Protein AF-A0A8S8XU99-F1 (afdb_monomer_lite)

Secondary structure (DSSP, 8-state):
--S--------TTSGGGS-HHHHHHHHT-S--EEETTSS---HHHHHHHHHHH---EEE-HHHHHS-HHHHHHTT-

pLDDT: mean 86.83, std 10.44, range [49.88, 95.69]

Structure (mmCIF, N/CA/C/O backbone):
data_AF-A0A8S8XU99-F1
#
_entry.id   AF-A0A8S8XU99-F1
#
loop_
_atom_site.group_PDB
_atom_site.id
_atom_site.type_symbol
_atom_site.label_atom_id
_atom_site.label_alt_id
_atom_site.label_comp_id
_atom_site.label_asym_id
_atom_site.label_entity_id
_atom_site.label_seq_id
_atom_site.pdbx_PDB_ins_code
_atom_site.Cartn_x
_atom_site.Cartn_y
_atom_site.Cartn_z
_atom_site.occupancy
_atom_site.B_iso_or_equiv
_atom_site.auth_seq_id
_atom_site.auth_comp_id
_atom_site.auth_asym_id
_atom_site.auth_atom_id
_atom_site.pdbx_PDB_model_num
ATOM 1 N N . MET A 1 1 ? -15.796 1.712 8.919 1.00 49.88 1 MET A N 1
ATOM 2 C CA . MET A 1 1 ? -15.729 1.536 7.452 1.00 49.88 1 MET A CA 1
ATOM 3 C C . MET A 1 1 ? -15.864 0.050 7.172 1.00 49.88 1 MET A C 1
ATOM 5 O O . MET A 1 1 ? -15.476 -0.721 8.037 1.00 49.88 1 MET A O 1
ATOM 9 N N . ALA A 1 2 ? -16.482 -0.362 6.064 1.00 53.69 2 ALA A N 1
ATOM 10 C CA . ALA A 1 2 ? -16.483 -1.781 5.707 1.00 53.69 2 ALA A CA 1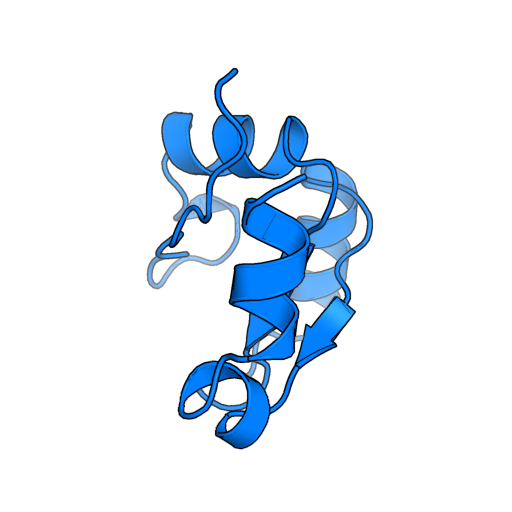
ATOM 11 C C . ALA A 1 2 ? -15.038 -2.213 5.414 1.00 53.69 2 ALA A C 1
ATOM 13 O O . ALA A 1 2 ? -14.323 -1.464 4.747 1.00 53.69 2 ALA A O 1
ATOM 14 N N . ALA A 1 3 ? -14.627 -3.371 5.933 1.00 63.75 3 ALA A N 1
ATOM 15 C CA . ALA A 1 3 ? -13.367 -4.014 5.582 1.00 63.75 3 ALA A CA 1
ATOM 16 C C . ALA A 1 3 ? -13.218 -4.042 4.052 1.00 63.75 3 ALA A C 1
ATOM 18 O O . ALA A 1 3 ? -14.151 -4.433 3.341 1.00 63.75 3 ALA A O 1
ATOM 19 N N . GLY A 1 4 ? -12.102 -3.531 3.533 1.00 88.62 4 GLY A N 1
ATOM 20 C CA . GLY A 1 4 ? -11.948 -3.343 2.098 1.00 88.62 4 GLY A CA 1
ATOM 21 C C . GLY A 1 4 ? -10.524 -3.017 1.677 1.00 88.62 4 GLY A C 1
ATOM 22 O O . GLY A 1 4 ? -9.729 -2.481 2.443 1.00 88.62 4 GLY A O 1
ATOM 23 N N . LEU A 1 5 ? -10.213 -3.354 0.428 1.00 91.94 5 LEU A N 1
ATOM 24 C CA . LEU A 1 5 ? -8.960 -3.000 -0.224 1.00 91.94 5 LEU A CA 1
ATOM 25 C C . LEU A 1 5 ? -9.145 -1.668 -0.956 1.00 91.94 5 LEU A C 1
ATOM 27 O O . LEU A 1 5 ? -10.052 -1.537 -1.778 1.00 91.94 5 LEU A O 1
ATOM 31 N N . ILE A 1 6 ? -8.275 -0.697 -0.681 1.00 92.81 6 ILE A N 1
ATOM 32 C CA . ILE A 1 6 ? -8.269 0.605 -1.356 1.00 92.81 6 ILE A CA 1
ATOM 33 C C . ILE A 1 6 ? -6.998 0.698 -2.199 1.00 92.81 6 ILE A C 1
ATOM 35 O O . ILE A 1 6 ? -5.893 0.621 -1.669 1.00 92.81 6 ILE A O 1
ATOM 39 N N . LEU A 1 7 ? -7.159 0.875 -3.511 1.00 92.19 7 LEU A N 1
ATOM 40 C CA . LEU A 1 7 ? -6.048 1.133 -4.424 1.00 92.19 7 LEU A CA 1
ATOM 41 C C . LEU A 1 7 ? -5.848 2.642 -4.551 1.00 92.19 7 LEU A C 1
ATOM 43 O O . LEU A 1 7 ? -6.763 3.363 -4.951 1.00 92.19 7 LEU A O 1
ATOM 47 N N . ILE A 1 8 ? -4.656 3.116 -4.196 1.00 91.56 8 ILE A N 1
ATOM 48 C CA . ILE A 1 8 ? -4.321 4.539 -4.173 1.00 91.56 8 ILE A CA 1
ATOM 49 C C . ILE A 1 8 ? -3.267 4.827 -5.239 1.00 91.56 8 ILE A C 1
ATOM 51 O O . ILE A 1 8 ? -2.167 4.286 -5.206 1.00 91.56 8 ILE A O 1
ATOM 55 N N . GLY A 1 9 ? -3.604 5.713 -6.175 1.00 88.44 9 GLY A N 1
ATOM 56 C CA . GLY A 1 9 ? -2.628 6.295 -7.089 1.00 88.44 9 GLY A CA 1
ATOM 57 C C . GLY A 1 9 ? -1.894 7.451 -6.414 1.00 88.44 9 GLY A C 1
ATOM 58 O O . GLY A 1 9 ? -2.530 8.408 -5.976 1.00 88.44 9 GLY A O 1
ATOM 59 N N . MET A 1 10 ? -0.565 7.373 -6.360 1.00 83.12 10 MET A N 1
ATOM 60 C CA . MET A 1 10 ? 0.284 8.391 -5.723 1.00 83.12 10 MET A CA 1
ATOM 61 C C . MET A 1 10 ? 0.451 9.660 -6.576 1.00 83.12 10 MET A C 1
ATOM 63 O O . MET A 1 10 ? 0.737 10.733 -6.059 1.00 83.12 10 MET A O 1
ATOM 67 N N . GLY A 1 11 ? 0.244 9.546 -7.892 1.00 80.31 11 GLY A N 1
ATOM 68 C CA . GLY A 1 11 ? 0.534 10.620 -8.839 1.00 80.31 11 GLY A CA 1
ATOM 69 C C . GLY A 1 11 ? 2.042 10.816 -9.079 1.00 80.31 11 GLY A C 1
ATOM 70 O O . GLY A 1 11 ? 2.872 10.166 -8.446 1.00 80.31 11 GLY A O 1
ATOM 71 N N . PRO A 1 12 ? 2.422 11.688 -10.028 1.00 76.19 12 PRO A N 1
ATOM 72 C CA . PRO A 1 12 ? 3.820 11.889 -10.424 1.00 76.19 12 PRO A CA 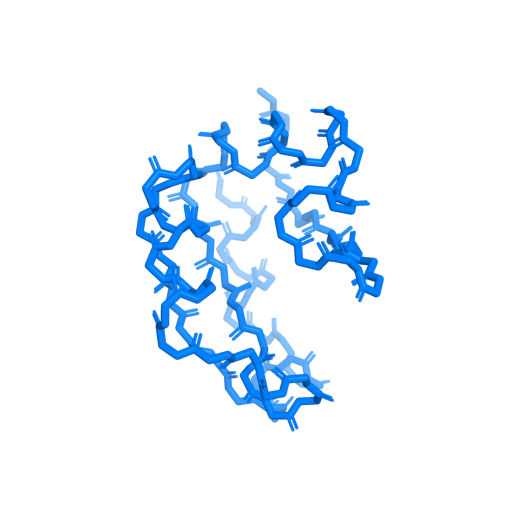1
ATOM 73 C C . PRO A 1 12 ? 4.629 12.788 -9.470 1.00 76.19 12 PRO A C 1
ATOM 75 O O . PRO A 1 12 ? 5.826 12.950 -9.675 1.00 76.19 12 PRO A O 1
ATOM 78 N N . GLY A 1 13 ? 3.988 13.418 -8.481 1.00 77.38 13 GLY A N 1
ATOM 79 C CA . GLY A 1 13 ? 4.562 14.507 -7.678 1.00 77.38 13 GLY A CA 1
ATOM 80 C C . GLY A 1 13 ? 4.940 14.137 -6.246 1.00 77.38 13 GLY A C 1
ATOM 81 O O . GLY A 1 13 ? 4.923 15.011 -5.381 1.00 77.38 13 GLY A O 1
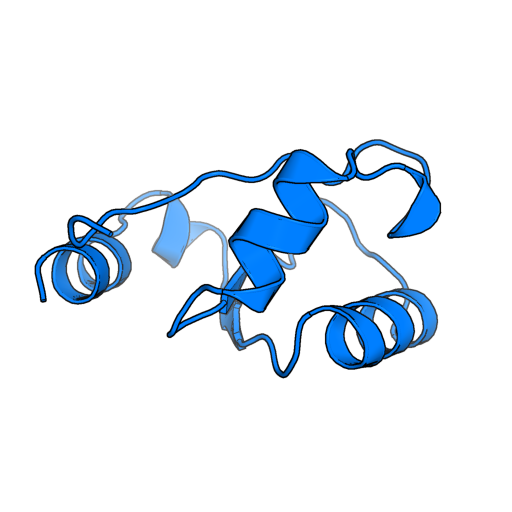ATOM 82 N N . GLY A 1 14 ? 5.209 12.868 -5.948 1.00 80.81 14 GLY A N 1
ATOM 83 C CA . GLY A 1 14 ? 5.471 12.490 -4.562 1.00 80.81 14 GLY A CA 1
ATOM 84 C C . GLY A 1 14 ? 4.198 12.541 -3.703 1.00 80.81 14 GLY A C 1
ATOM 85 O O . GLY A 1 14 ? 3.075 12.544 -4.221 1.00 80.81 14 GLY A O 1
ATOM 86 N N . VAL A 1 15 ? 4.363 12.607 -2.378 1.00 84.25 15 VAL A N 1
ATOM 87 C CA . VAL A 1 15 ? 3.249 12.717 -1.412 1.00 84.25 15 VAL A CA 1
ATOM 88 C C . VAL A 1 15 ? 2.377 13.935 -1.728 1.00 84.25 15 VAL A C 1
ATOM 90 O O . VAL A 1 15 ? 1.150 13.862 -1.685 1.00 84.25 15 VAL A O 1
ATOM 93 N N . SER A 1 16 ? 3.006 15.035 -2.155 1.00 86.00 16 SER A N 1
ATOM 94 C CA . SER A 1 16 ? 2.329 16.277 -2.548 1.00 86.00 16 SER A CA 1
ATOM 95 C C . SER A 1 16 ? 1.398 16.133 -3.762 1.00 86.00 16 SER A C 1
ATOM 97 O O . SER A 1 16 ? 0.481 16.935 -3.940 1.00 86.00 16 SER A O 1
ATOM 99 N N . GLY A 1 17 ? 1.607 15.103 -4.590 1.00 86.19 17 GLY A N 1
ATOM 100 C CA . GLY A 1 17 ? 0.764 14.782 -5.742 1.00 86.19 17 GLY A CA 1
ATOM 101 C C . GLY A 1 17 ? -0.497 13.989 -5.390 1.00 86.19 17 GLY A C 1
ATOM 102 O O . GLY A 1 17 ? -1.384 13.846 -6.237 1.00 86.19 17 GLY A O 1
ATOM 103 N N . MET A 1 18 ? -0.602 13.480 -4.159 1.00 91.25 18 MET A N 1
ATOM 104 C CA . MET A 1 18 ? -1.765 12.726 -3.710 1.00 91.25 18 MET A CA 1
ATOM 105 C C . MET A 1 18 ? -2.959 13.646 -3.459 1.00 91.25 18 MET A C 1
ATOM 107 O O . MET A 1 18 ? -2.848 14.742 -2.912 1.00 91.25 18 MET A O 1
ATOM 111 N N . THR A 1 19 ? -4.157 13.165 -3.790 1.00 92.75 19 THR A N 1
ATOM 112 C CA . THR A 1 19 ? -5.378 13.866 -3.379 1.00 92.75 19 THR A CA 1
ATOM 113 C C . THR A 1 19 ? -5.563 13.784 -1.862 1.00 92.75 19 THR A C 1
ATOM 115 O O . THR A 1 19 ? -5.210 12.787 -1.231 1.00 92.75 19 THR A O 1
ATOM 118 N N . VAL A 1 20 ? -6.226 14.782 -1.274 1.00 93.81 20 VAL A N 1
ATOM 119 C CA . VAL A 1 20 ? -6.586 14.766 0.157 1.00 93.81 20 VAL A CA 1
ATOM 120 C C . VAL A 1 20 ? -7.388 13.508 0.525 1.00 93.81 20 VAL A C 1
ATOM 122 O O . VAL A 1 20 ? -7.191 12.936 1.594 1.00 93.81 20 VAL A O 1
ATOM 125 N N . ALA A 1 21 ? -8.260 13.031 -0.371 1.00 93.50 21 ALA A N 1
ATOM 126 C CA . ALA A 1 21 ? -9.022 11.801 -0.159 1.00 93.50 21 ALA A CA 1
ATOM 127 C C . ALA A 1 21 ? -8.121 10.555 -0.090 1.00 93.50 21 ALA A C 1
ATOM 129 O O . ALA A 1 21 ? -8.337 9.701 0.766 1.00 93.50 21 ALA A O 1
ATOM 130 N N . ALA A 1 22 ? -7.095 10.471 -0.942 1.00 93.81 22 ALA A N 1
ATOM 131 C CA . ALA A 1 22 ? -6.118 9.384 -0.928 1.00 93.81 22 ALA A CA 1
ATOM 132 C C . ALA A 1 22 ? -5.288 9.376 0.362 1.00 93.81 22 ALA A C 1
ATOM 134 O O . ALA A 1 22 ? -5.174 8.339 1.013 1.00 93.81 22 ALA A O 1
ATOM 135 N N . VAL A 1 23 ? -4.773 10.540 0.773 1.00 93.81 23 VAL A N 1
ATOM 136 C CA . VAL A 1 23 ? -4.009 10.677 2.024 1.00 93.81 23 VAL A CA 1
ATOM 137 C C . VAL A 1 23 ? -4.869 10.280 3.223 1.00 93.81 23 VAL A C 1
ATOM 139 O O . VAL A 1 23 ? -4.439 9.496 4.065 1.00 93.81 23 VAL A O 1
ATOM 142 N N . ASN A 1 24 ? -6.116 10.752 3.279 1.00 94.62 24 ASN A N 1
ATOM 143 C CA . ASN A 1 24 ? -7.032 10.404 4.362 1.00 94.62 24 ASN A CA 1
ATOM 144 C C . ASN A 1 24 ? -7.396 8.915 4.366 1.00 94.62 24 ASN A C 1
ATOM 146 O O . ASN A 1 24 ? -7.479 8.322 5.439 1.00 94.62 24 ASN A O 1
ATOM 150 N N . ALA A 1 25 ? -7.596 8.294 3.202 1.00 94.12 25 ALA A N 1
ATOM 151 C CA . ALA A 1 25 ? -7.845 6.857 3.123 1.00 94.12 25 ALA A CA 1
ATOM 152 C C . ALA A 1 25 ? -6.648 6.048 3.649 1.00 94.12 25 ALA A C 1
ATOM 154 O O . ALA A 1 25 ? -6.841 5.132 4.443 1.00 94.12 25 ALA A O 1
ATOM 155 N N . ALA A 1 26 ? -5.420 6.425 3.278 1.00 94.62 26 ALA A N 1
ATOM 156 C CA . ALA A 1 26 ? -4.200 5.765 3.743 1.00 94.62 26 ALA A CA 1
ATOM 157 C C . ALA A 1 26 ? -3.956 5.946 5.255 1.00 94.62 26 ALA A C 1
ATOM 159 O O . ALA A 1 26 ? -3.623 4.977 5.941 1.00 94.62 26 ALA A O 1
ATOM 160 N N . LYS A 1 27 ? -4.184 7.160 5.784 1.00 95.12 27 LYS A N 1
ATOM 161 C CA . LYS A 1 27 ? -4.091 7.476 7.224 1.00 95.12 27 LYS A CA 1
ATOM 162 C C . LYS A 1 27 ? -5.046 6.634 8.071 1.00 95.12 27 LYS A C 1
ATOM 164 O O . LYS A 1 27 ? -4.698 6.236 9.175 1.00 95.12 27 LYS A O 1
ATOM 169 N N . ASN A 1 28 ? -6.248 6.366 7.560 1.00 93.94 28 ASN A N 1
ATOM 170 C CA . ASN A 1 28 ? -7.279 5.615 8.282 1.00 93.94 28 ASN A CA 1
ATOM 171 C C . ASN A 1 28 ? -7.254 4.101 8.007 1.00 93.94 28 ASN A C 1
ATOM 173 O O . ASN A 1 28 ? -8.128 3.393 8.503 1.00 93.94 28 ASN A O 1
ATOM 177 N N . ALA A 1 29 ? -6.310 3.601 7.206 1.00 93.94 29 ALA A N 1
ATOM 178 C CA . ALA A 1 29 ? -6.169 2.172 6.952 1.00 93.94 29 ALA A CA 1
ATOM 179 C C . ALA A 1 29 ? -5.460 1.471 8.122 1.00 93.94 29 ALA A C 1
ATOM 181 O O . ALA A 1 29 ? -4.504 2.002 8.688 1.00 93.94 29 ALA A O 1
ATOM 182 N N . ASP A 1 30 ? -5.865 0.245 8.444 1.00 93.69 30 ASP A N 1
ATOM 183 C CA . ASP A 1 30 ? -5.165 -0.571 9.448 1.00 93.69 30 ASP A CA 1
ATOM 184 C C . ASP A 1 30 ? -3.817 -1.082 8.918 1.00 93.69 30 ASP A C 1
ATOM 186 O O . ASP A 1 30 ? -2.829 -1.170 9.647 1.00 93.69 30 ASP A O 1
ATOM 190 N N . TYR A 1 31 ? -3.764 -1.370 7.615 1.00 94.38 31 TYR A N 1
ATOM 191 C CA . TYR A 1 31 ? -2.589 -1.879 6.920 1.00 94.38 31 TYR A CA 1
ATOM 192 C C . TYR A 1 31 ? -2.309 -1.052 5.667 1.00 94.38 31 TYR A C 1
ATOM 194 O O . TYR A 1 31 ? -3.203 -0.812 4.857 1.00 94.38 31 TYR A O 1
ATOM 202 N N . ARG A 1 32 ? -1.044 -0.671 5.472 1.00 94.69 32 ARG A N 1
ATOM 203 C CA . ARG A 1 32 ? -0.553 -0.011 4.256 1.00 94.69 32 ARG A CA 1
ATOM 204 C C . ARG A 1 32 ? 0.452 -0.918 3.553 1.00 94.69 32 ARG A C 1
ATOM 206 O O . ARG A 1 32 ? 1.317 -1.523 4.195 1.00 94.69 32 ARG A O 1
ATOM 213 N N . ARG A 1 33 ? 0.305 -1.056 2.236 1.00 93.38 33 ARG A N 1
ATOM 214 C CA . ARG A 1 33 ? 1.161 -1.878 1.373 1.00 93.38 33 ARG A CA 1
ATOM 215 C C . ARG A 1 33 ? 1.620 -1.032 0.198 1.00 93.38 33 ARG A C 1
ATOM 217 O O . ARG A 1 33 ? 0.784 -0.442 -0.480 1.00 93.38 33 ARG A O 1
ATOM 224 N N . TYR A 1 34 ? 2.929 -0.955 -0.006 1.00 91.25 34 TYR A N 1
ATOM 225 C CA . TYR A 1 34 ? 3.543 -0.142 -1.054 1.00 91.2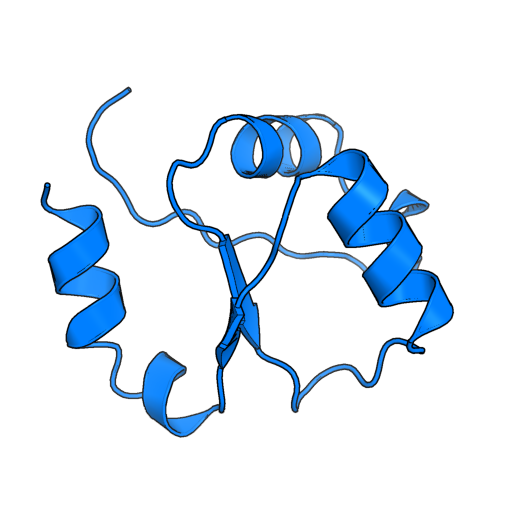5 34 TYR A CA 1
ATOM 226 C C . TYR A 1 34 ? 4.243 -1.047 -2.071 1.00 91.25 34 TYR A C 1
ATOM 228 O O . TYR A 1 34 ? 5.190 -1.750 -1.718 1.00 91.25 34 TYR A O 1
ATOM 236 N N . GLU A 1 35 ? 3.780 -1.047 -3.323 1.00 87.69 35 GLU A N 1
ATOM 237 C CA . GLU A 1 35 ? 4.430 -1.793 -4.406 1.00 87.69 35 GLU A CA 1
ATOM 238 C C . GLU A 1 35 ? 5.729 -1.077 -4.813 1.00 87.69 35 GLU A C 1
ATOM 240 O O . GLU A 1 35 ? 5.714 -0.068 -5.514 1.00 87.69 35 GLU A O 1
ATOM 245 N N . ALA A 1 36 ? 6.878 -1.593 -4.376 1.00 70.81 36 ALA A N 1
ATOM 246 C CA . ALA A 1 36 ? 8.140 -0.848 -4.426 1.00 70.81 36 ALA A CA 1
ATOM 247 C C . ALA A 1 36 ? 8.942 -0.979 -5.737 1.00 70.81 36 ALA A C 1
ATOM 249 O O . ALA A 1 36 ? 10.067 -0.490 -5.814 1.00 70.81 36 ALA A O 1
ATOM 250 N N . TYR A 1 37 ? 8.411 -1.646 -6.767 1.00 66.00 37 TYR A N 1
ATOM 251 C CA . TYR A 1 37 ? 9.179 -1.958 -7.983 1.00 66.00 37 TYR A CA 1
ATOM 252 C C . TYR A 1 37 ? 8.857 -1.061 -9.192 1.00 66.00 37 TYR A C 1
ATOM 254 O O . TYR A 1 37 ? 9.662 -0.958 -10.114 1.00 66.00 37 TYR A O 1
ATOM 262 N N . THR A 1 38 ? 7.691 -0.413 -9.222 1.00 57.34 38 THR A N 1
ATOM 263 C CA . THR A 1 38 ? 7.202 0.328 -10.401 1.00 57.34 38 THR A CA 1
ATOM 264 C C . THR A 1 38 ? 7.511 1.826 -10.356 1.00 57.34 38 THR A C 1
ATOM 266 O O . THR A 1 38 ? 7.672 2.440 -11.410 1.00 57.34 38 THR A O 1
ATOM 269 N N . ALA A 1 39 ? 7.687 2.398 -9.162 1.00 62.88 39 ALA A N 1
ATOM 270 C CA . ALA A 1 39 ? 8.138 3.769 -8.951 1.00 62.88 39 ALA A CA 1
ATOM 271 C C . ALA A 1 39 ? 9.196 3.787 -7.837 1.00 62.88 39 ALA A C 1
ATOM 273 O O . ALA A 1 39 ? 8.880 3.640 -6.656 1.00 62.88 39 ALA A O 1
ATOM 274 N N . LEU A 1 40 ? 10.466 3.932 -8.224 1.00 65.94 40 LEU A N 1
ATOM 275 C CA . LEU A 1 40 ? 11.592 4.089 -7.300 1.00 65.94 40 LEU A CA 1
ATOM 276 C C . LEU A 1 40 ? 11.543 5.492 -6.686 1.00 65.94 40 LEU A C 1
ATOM 278 O O . LEU A 1 40 ? 12.271 6.391 -7.100 1.00 65.94 40 LEU A O 1
ATOM 282 N N . TRP A 1 41 ? 10.623 5.689 -5.748 1.00 78.44 41 TRP A N 1
ATOM 283 C CA . TRP A 1 41 ? 10.665 6.831 -4.844 1.00 78.44 41 TRP A CA 1
ATOM 284 C C . TRP A 1 41 ? 11.930 6.729 -4.002 1.00 78.44 41 TRP A C 1
ATOM 286 O O . TRP A 1 41 ? 12.347 5.623 -3.637 1.00 78.44 41 TRP A O 1
ATOM 296 N N . SER A 1 42 ? 12.568 7.869 -3.752 1.00 83.56 42 SER A N 1
ATOM 297 C CA . SER A 1 42 ? 13.761 7.898 -2.914 1.00 83.56 42 SER A CA 1
ATOM 298 C C . SER A 1 42 ? 13.406 7.488 -1.482 1.00 83.56 42 SER A C 1
ATOM 300 O O . SER A 1 42 ? 12.248 7.564 -1.068 1.00 83.56 42 SER A O 1
ATOM 302 N N . ASP A 1 43 ? 14.397 7.056 -0.703 1.00 85.31 43 ASP A N 1
ATOM 303 C CA . ASP A 1 43 ? 14.164 6.756 0.714 1.00 85.31 43 ASP A CA 1
ATOM 304 C C . ASP A 1 43 ? 13.653 7.993 1.480 1.00 85.31 43 ASP A C 1
ATOM 306 O O . ASP A 1 43 ? 12.900 7.845 2.438 1.00 85.31 43 ASP A O 1
ATOM 310 N N . GLU A 1 44 ? 13.995 9.205 1.022 1.00 88.06 44 GLU A N 1
ATOM 311 C CA . GLU A 1 44 ? 13.475 10.468 1.560 1.00 88.06 44 GLU A CA 1
ATOM 312 C C . GLU A 1 44 ? 11.972 10.625 1.288 1.00 88.06 44 GLU A C 1
ATOM 314 O O . GLU A 1 44 ? 11.214 10.896 2.218 1.00 88.06 44 GLU A O 1
ATOM 319 N N . ASP A 1 45 ? 11.520 10.373 0.055 1.00 86.81 45 ASP A N 1
ATOM 320 C CA . ASP A 1 45 ? 10.096 10.462 -0.304 1.00 86.81 45 ASP A CA 1
ATOM 321 C C . ASP A 1 45 ? 9.258 9.398 0.428 1.00 86.81 45 ASP A C 1
ATOM 323 O O . ASP A 1 45 ? 8.099 9.620 0.783 1.00 86.81 45 ASP A O 1
ATOM 327 N N . LEU A 1 46 ? 9.835 8.213 0.653 1.00 88.00 46 LEU A N 1
ATOM 328 C CA . LEU A 1 46 ? 9.186 7.151 1.422 1.00 88.00 46 LEU A CA 1
ATOM 329 C C . LEU A 1 46 ? 9.106 7.500 2.907 1.00 88.00 46 LEU A C 1
ATOM 331 O O . LEU A 1 46 ? 8.071 7.257 3.523 1.00 88.00 46 LEU A O 1
ATOM 335 N N . ALA A 1 47 ? 10.156 8.101 3.468 1.00 90.88 47 ALA A N 1
ATOM 336 C CA . ALA A 1 47 ? 10.136 8.587 4.841 1.00 90.88 47 ALA A CA 1
ATOM 337 C C . ALA A 1 47 ? 9.111 9.718 5.020 1.00 90.88 47 ALA A C 1
ATOM 339 O O . ALA A 1 47 ? 8.384 9.730 6.014 1.00 90.88 47 ALA A O 1
ATOM 340 N N . GLU A 1 48 ? 9.000 10.632 4.050 1.00 91.69 48 GLU A N 1
ATOM 341 C CA . GLU A 1 48 ? 7.948 11.655 4.031 1.00 91.69 48 GLU A CA 1
ATOM 342 C C . GLU A 1 48 ? 6.563 10.997 4.017 1.00 91.69 48 GLU A C 1
ATOM 344 O O . GLU A 1 48 ? 5.710 11.330 4.843 1.00 91.69 48 GLU A O 1
ATOM 349 N N . LEU A 1 49 ? 6.357 10.005 3.147 1.00 91.75 49 LEU A N 1
ATOM 350 C CA . LEU A 1 49 ? 5.099 9.272 3.070 1.00 91.75 49 LEU A CA 1
ATOM 351 C C . LEU A 1 49 ? 4.755 8.600 4.402 1.00 91.75 49 LEU A C 1
ATOM 353 O O . LEU A 1 49 ? 3.655 8.801 4.909 1.00 91.75 49 LEU A O 1
ATOM 357 N N . GLU A 1 50 ? 5.676 7.837 4.992 1.00 94.19 50 GLU A N 1
ATOM 358 C CA . GLU A 1 50 ? 5.451 7.164 6.276 1.00 94.19 50 GLU A CA 1
ATOM 359 C C . GLU A 1 50 ? 5.204 8.151 7.420 1.00 94.19 50 GLU A C 1
ATOM 361 O O . GLU A 1 50 ? 4.382 7.876 8.296 1.00 94.19 50 GLU A O 1
ATOM 366 N N . SER A 1 51 ? 5.854 9.318 7.398 1.00 94.88 51 SER A N 1
ATOM 367 C CA . SER A 1 51 ? 5.601 10.381 8.377 1.00 94.88 51 SER A CA 1
ATOM 368 C C . SER A 1 51 ? 4.174 10.928 8.284 1.00 94.88 51 SER A C 1
ATOM 370 O O . SER A 1 51 ? 3.581 11.291 9.301 1.00 94.88 51 SER A O 1
ATOM 372 N N . GLU A 1 52 ? 3.599 10.925 7.080 1.00 94.19 52 GLU A N 1
ATOM 373 C CA . GLU A 1 52 ? 2.242 11.389 6.837 1.00 94.19 52 GLU A CA 1
ATOM 374 C C . GLU A 1 52 ? 1.206 10.297 7.104 1.00 94.19 52 GLU A C 1
ATOM 376 O O . GLU A 1 52 ? 0.259 10.523 7.852 1.00 94.19 52 GLU A O 1
ATOM 381 N N . ILE A 1 53 ? 1.330 9.114 6.501 1.00 94.62 53 ILE A N 1
ATOM 382 C CA . ILE A 1 53 ? 0.265 8.094 6.514 1.00 94.62 53 ILE A CA 1
ATOM 383 C C . ILE A 1 53 ? 0.491 6.964 7.527 1.00 94.62 53 ILE A C 1
ATOM 385 O O . ILE A 1 53 ? -0.395 6.125 7.701 1.00 94.62 53 ILE A O 1
ATOM 389 N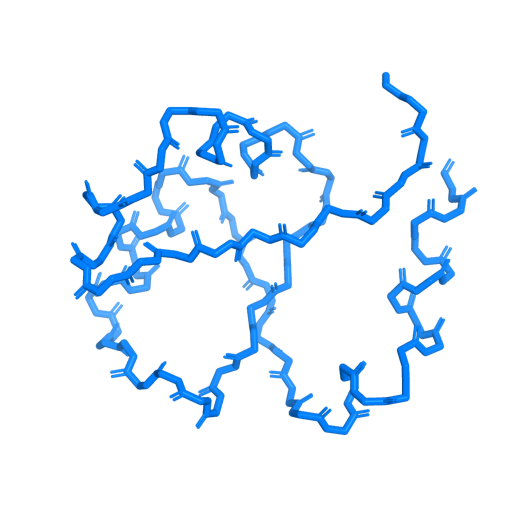 N . GLY A 1 54 ? 1.642 6.953 8.201 1.00 95.69 54 GLY A N 1
ATOM 390 C CA . GLY A 1 54 ? 2.099 5.871 9.068 1.00 95.69 54 GLY A CA 1
ATOM 391 C C . GLY A 1 54 ? 2.906 4.806 8.322 1.00 95.69 54 GLY A C 1
ATOM 392 O O . GLY A 1 54 ? 3.018 4.830 7.098 1.00 95.69 54 GLY A O 1
ATOM 393 N N . GLU A 1 55 ? 3.431 3.840 9.080 1.00 95.12 55 GLU A N 1
ATOM 394 C CA . GLU A 1 55 ? 4.318 2.780 8.577 1.00 95.12 55 GLU A CA 1
ATOM 395 C C . GLU A 1 55 ? 3.711 2.030 7.383 1.00 95.12 55 GLU A C 1
ATOM 397 O O . GLU A 1 55 ? 2.526 1.652 7.399 1.00 95.12 55 GLU A O 1
ATOM 402 N N . ILE A 1 56 ? 4.534 1.800 6.360 1.00 93.38 56 ILE A N 1
ATOM 403 C CA . ILE A 1 56 ? 4.182 1.043 5.161 1.00 93.38 56 ILE A CA 1
ATOM 404 C C . ILE A 1 56 ? 5.008 -0.238 5.087 1.00 93.38 56 ILE A C 1
ATOM 406 O O . ILE A 1 56 ? 6.212 -0.259 5.319 1.00 93.38 56 ILE A O 1
ATOM 410 N N . GLN A 1 57 ? 4.374 -1.327 4.660 1.00 93.12 57 GLN A N 1
ATOM 411 C CA . GLN A 1 57 ? 5.108 -2.532 4.294 1.00 93.12 57 GLN A CA 1
ATOM 412 C C . GLN A 1 57 ? 5.325 -2.549 2.780 1.00 93.12 57 GLN A C 1
ATOM 414 O O . GLN A 1 57 ? 4.364 -2.555 2.003 1.00 93.12 57 GLN A O 1
ATOM 419 N N . LYS A 1 58 ? 6.592 -2.571 2.360 1.00 89.75 58 LYS A N 1
ATOM 420 C CA . LYS A 1 58 ? 6.963 -2.766 0.955 1.00 89.75 58 LYS A CA 1
ATOM 421 C C . LYS A 1 58 ? 6.582 -4.185 0.522 1.00 89.75 58 LYS A C 1
ATOM 423 O O . LYS A 1 58 ? 6.889 -5.141 1.230 1.00 89.75 58 LYS A O 1
ATOM 428 N N . VAL A 1 59 ? 5.935 -4.301 -0.632 1.00 90.81 59 VAL A N 1
ATOM 429 C CA . VAL A 1 59 ? 5.593 -5.574 -1.281 1.00 90.81 59 VAL A CA 1
ATOM 430 C C . VAL A 1 59 ? 6.120 -5.592 -2.706 1.00 90.81 59 VAL A C 1
ATOM 432 O O . VAL A 1 59 ? 6.287 -4.547 -3.347 1.00 90.81 59 VAL A O 1
ATOM 435 N N . MET A 1 60 ? 6.396 -6.789 -3.203 1.00 88.38 60 MET A N 1
ATOM 436 C CA . MET A 1 60 ? 6.866 -7.012 -4.562 1.00 88.38 60 MET A CA 1
ATOM 437 C C . MET A 1 60 ? 5.692 -7.264 -5.507 1.00 88.38 60 MET A C 1
ATOM 439 O O . MET A 1 60 ? 4.629 -7.726 -5.101 1.00 88.38 60 MET A O 1
ATOM 443 N N . ARG A 1 61 ? 5.908 -7.014 -6.804 1.00 87.31 61 ARG A N 1
ATOM 444 C CA . ARG A 1 61 ? 4.893 -7.212 -7.851 1.00 87.31 61 ARG A CA 1
ATOM 445 C C . ARG A 1 61 ? 4.164 -8.568 -7.777 1.00 87.31 61 ARG A C 1
ATOM 447 O O . ARG A 1 61 ? 2.943 -8.544 -7.886 1.00 87.31 61 ARG A O 1
ATOM 454 N N . PRO A 1 62 ? 4.827 -9.724 -7.553 1.00 90.38 62 PRO A N 1
ATOM 455 C CA . PRO A 1 62 ? 4.116 -11.003 -7.474 1.00 90.38 62 PRO A CA 1
ATOM 456 C C . PRO A 1 62 ? 3.044 -11.048 -6.377 1.00 90.38 62 PRO A C 1
ATOM 458 O O . PRO A 1 62 ? 1.997 -11.647 -6.580 1.00 90.38 62 PRO A O 1
ATOM 461 N N . GLU A 1 63 ? 3.265 -10.369 -5.249 1.00 89.62 63 GLU A N 1
ATOM 462 C CA . GLU A 1 63 ? 2.300 -10.290 -4.141 1.00 89.62 63 GLU A CA 1
ATOM 463 C C . GLU A 1 63 ? 1.089 -9.405 -4.478 1.00 89.62 63 GLU A C 1
ATOM 465 O O . GLU A 1 63 ? 0.054 -9.485 -3.821 1.00 89.62 63 GLU A O 1
ATOM 470 N N . VAL A 1 64 ? 1.216 -8.539 -5.487 1.00 89.25 64 VAL A N 1
ATOM 471 C CA . VAL A 1 64 ? 0.139 -7.676 -5.989 1.00 89.25 64 VAL A CA 1
ATOM 472 C C . VAL A 1 64 ? -0.591 -8.340 -7.160 1.00 89.25 64 VAL A C 1
ATOM 474 O O . VAL A 1 64 ? -1.814 -8.247 -7.244 1.00 89.25 64 VAL A O 1
ATOM 477 N N . GLU A 1 65 ? 0.137 -9.024 -8.048 1.00 89.75 65 GLU A N 1
ATOM 478 C CA . GLU A 1 65 ? -0.420 -9.763 -9.192 1.00 89.75 65 GLU A CA 1
ATOM 479 C C . GLU A 1 65 ? -1.169 -11.034 -8.764 1.00 89.75 65 GLU A C 1
ATOM 481 O O . GLU A 1 65 ? -2.183 -11.368 -9.378 1.00 89.75 65 GLU A O 1
ATOM 486 N N . ASP A 1 66 ? -0.729 -11.695 -7.686 1.00 93.31 66 ASP A N 1
ATOM 487 C CA . ASP A 1 66 ? -1.446 -12.790 -7.018 1.00 93.31 66 ASP A CA 1
ATOM 488 C C . ASP A 1 66 ? -1.780 -12.418 -5.553 1.00 93.31 66 ASP A C 1
ATOM 490 O O . ASP A 1 66 ? -1.119 -12.860 -4.608 1.00 93.31 66 ASP A O 1
ATOM 494 N N . PRO A 1 67 ? -2.798 -11.561 -5.322 1.00 92.31 67 PRO A N 1
ATOM 495 C CA . PRO A 1 67 ? -2.990 -10.839 -4.063 1.00 92.31 67 PRO A CA 1
ATOM 496 C C . PRO A 1 67 ? -3.725 -11.650 -2.989 1.00 92.31 67 PRO A C 1
ATOM 498 O O . PRO A 1 67 ? -4.593 -11.122 -2.286 1.00 92.31 67 PRO A O 1
ATOM 501 N N . VAL A 1 68 ? -3.407 -12.938 -2.836 1.00 93.50 68 VAL A N 1
ATOM 502 C CA . VAL A 1 68 ? -4.093 -13.830 -1.885 1.00 93.50 68 VAL A CA 1
ATOM 503 C C . VAL A 1 68 ? -4.068 -13.247 -0.471 1.00 93.50 68 VAL A C 1
ATOM 505 O O . VAL A 1 68 ? -5.118 -13.116 0.156 1.00 93.50 68 VAL A O 1
ATOM 508 N N . GLU A 1 69 ? -2.899 -12.840 0.024 1.00 91.00 69 GLU A N 1
ATOM 509 C CA . GLU A 1 69 ? -2.751 -12.301 1.382 1.00 91.00 69 GLU A CA 1
ATOM 510 C C . GLU A 1 69 ? -3.430 -10.936 1.556 1.00 91.00 69 GLU A C 1
ATOM 512 O O . GLU A 1 69 ? -4.123 -10.713 2.552 1.00 91.00 69 GLU A O 1
ATOM 517 N N . LEU A 1 70 ? -3.300 -10.044 0.567 1.00 91.50 70 LEU A N 1
ATOM 518 C CA . LEU A 1 70 ? -3.920 -8.714 0.580 1.00 91.50 70 LEU A CA 1
ATOM 519 C C . LEU A 1 70 ? -5.447 -8.810 0.656 1.00 91.50 70 LEU A C 1
ATOM 521 O O . LEU A 1 70 ? -6.087 -8.118 1.450 1.00 91.50 70 LEU A O 1
ATOM 525 N N . LEU A 1 71 ? -6.036 -9.716 -0.128 1.00 91.75 71 LEU A N 1
ATOM 526 C CA . LEU A 1 71 ? -7.476 -9.958 -0.122 1.00 91.75 71 LEU A CA 1
ATOM 527 C C . LEU A 1 71 ? -7.953 -10.635 1.167 1.00 91.75 71 LEU A C 1
ATOM 529 O O . LEU A 1 71 ? -9.095 -10.425 1.567 1.00 91.75 71 LEU A O 1
ATOM 533 N N . GLN A 1 72 ? -7.120 -11.445 1.824 1.00 91.56 72 GLN A N 1
ATOM 534 C CA . GLN A 1 72 ? -7.457 -12.014 3.134 1.00 91.56 72 GLN A CA 1
ATOM 535 C C . GLN A 1 72 ? -7.418 -10.961 4.244 1.00 91.56 72 GLN A C 1
ATOM 537 O O . GLN A 1 72 ? -8.284 -10.974 5.117 1.00 91.56 72 GLN A O 1
ATOM 542 N N . LEU A 1 73 ? -6.461 -10.030 4.200 1.00 90.00 73 LEU A N 1
ATOM 543 C CA . LEU A 1 73 ? -6.403 -8.897 5.128 1.00 90.00 73 LEU A CA 1
ATOM 544 C C . LEU A 1 73 ? -7.632 -7.995 4.985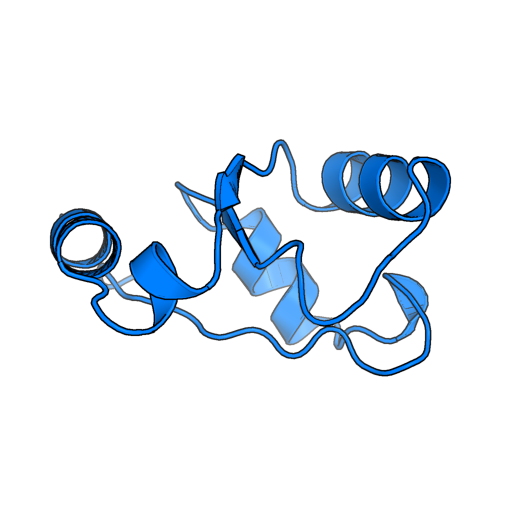 1.00 90.00 73 LEU A C 1
ATOM 546 O O . LEU A 1 73 ? -8.248 -7.650 5.985 1.00 90.00 73 LEU A O 1
ATOM 550 N N . ALA A 1 74 ? -8.036 -7.691 3.751 1.00 90.44 74 ALA A N 1
ATOM 551 C CA . ALA A 1 74 ? -9.164 -6.807 3.461 1.00 90.44 74 ALA A CA 1
ATOM 552 C C . ALA A 1 74 ? -10.551 -7.373 3.829 1.00 90.44 74 ALA A C 1
ATOM 554 O O . ALA A 1 74 ? -11.533 -6.641 3.769 1.00 90.44 74 ALA A O 1
ATOM 555 N N . LYS A 1 75 ? -10.665 -8.666 4.158 1.00 85.62 75 LYS A N 1
ATOM 556 C CA . LYS A 1 75 ? -11.933 -9.309 4.557 1.00 85.62 75 LYS A CA 1
ATOM 557 C C . LYS A 1 75 ? -12.230 -9.221 6.055 1.00 85.62 75 LYS A C 1
ATOM 559 O O . LYS A 1 75 ? -13.335 -9.587 6.452 1.00 85.62 75 LYS A O 1
ATOM 564 N N . LYS A 1 76 ? -11.238 -8.850 6.864 1.00 62.97 76 LYS A N 1
ATOM 565 C CA . LYS A 1 76 ? -11.341 -8.776 8.325 1.00 62.97 76 LYS A CA 1
ATOM 566 C C . LYS A 1 76 ? -11.899 -7.430 8.751 1.00 62.97 76 LYS A C 1
ATOM 568 O O . LYS A 1 76 ? -12.788 -7.441 9.627 1.00 62.97 76 LYS A O 1
#

Sequence (76 aa):
MAAGLILIGMGPGGVSGMTVAAVNAAKNADYRRYEAYTALWSDEDLAELESEIGEIQKVMRPEVEDPVELLQLAKK

Foldseek 3Di:
DQQADDDFDCDPPFVVRGDPVRLVVLLPDPAAEDACPPDPDDPVSVVVSCVRRNDHDYDYPVCVVVVPVVVVNSND

Radius of gyration: 12.28 Å; chains: 1; bounding box: 31×30×20 Å